Protein AF-A0A853B084-F1 (afdb_monomer_lite)

Organism: NCBI:txid860233

Structure (mmCIF, N/CA/C/O backbone):
data_AF-A0A853B084-F1
#
_entry.id   AF-A0A853B084-F1
#
loop_
_atom_site.group_PDB
_atom_site.id
_atom_site.type_symbol
_atom_site.label_atom_id
_atom_site.label_alt_id
_atom_site.label_comp_id
_atom_site.label_asym_id
_atom_site.label_entity_id
_atom_site.label_seq_id
_atom_site.pdbx_PDB_ins_code
_atom_site.Cartn_x
_atom_site.Cartn_y
_atom_site.Cartn_z
_atom_site.occupancy
_atom_site.B_iso_or_equiv
_atom_site.auth_seq_id
_atom_site.auth_comp_id
_atom_site.auth_asym_id
_atom_site.auth_atom_id
_atom_site.pdbx_PDB_model_num
ATOM 1 N N . MET A 1 1 ? 10.255 -6.851 12.273 1.00 65.69 1 MET A N 1
ATOM 2 C CA . MET A 1 1 ? 10.527 -6.660 10.838 1.00 65.69 1 MET A CA 1
ATOM 3 C C . MET A 1 1 ? 9.253 -6.977 10.080 1.00 65.69 1 MET A C 1
ATOM 5 O O . MET A 1 1 ? 8.667 -8.016 10.386 1.00 65.69 1 MET A O 1
ATOM 9 N N . PRO A 1 2 ? 8.809 -6.085 9.183 1.00 76.69 2 PRO A N 1
ATOM 10 C CA . PRO A 1 2 ? 7.607 -6.289 8.384 1.00 76.69 2 PRO A CA 1
ATOM 11 C C . PRO A 1 2 ? 7.794 -7.468 7.421 1.00 76.69 2 PRO A C 1
ATOM 13 O O . PRO A 1 2 ? 8.914 -7.794 7.026 1.00 76.69 2 PRO A O 1
ATOM 16 N N . GLU A 1 3 ? 6.697 -8.133 7.062 1.00 83.62 3 GLU A N 1
ATOM 17 C CA . GLU A 1 3 ? 6.737 -9.233 6.096 1.00 83.62 3 GLU A CA 1
ATOM 18 C C . GLU A 1 3 ? 7.259 -8.745 4.728 1.00 83.62 3 GLU A C 1
ATOM 20 O O . GLU A 1 3 ? 6.906 -7.638 4.311 1.00 83.62 3 GLU A O 1
ATOM 25 N N . PRO A 1 4 ? 8.020 -9.561 3.969 1.00 86.56 4 PRO A N 1
ATOM 26 C CA . PRO A 1 4 ? 8.570 -9.149 2.671 1.00 86.56 4 PRO A CA 1
ATOM 27 C C . PRO A 1 4 ? 7.516 -8.625 1.686 1.00 86.56 4 PRO A C 1
ATOM 29 O O . PRO A 1 4 ? 7.763 -7.669 0.956 1.00 86.56 4 PRO A O 1
ATOM 32 N N . ILE A 1 5 ? 6.309 -9.203 1.713 1.00 87.31 5 ILE A N 1
ATOM 33 C CA . ILE A 1 5 ? 5.182 -8.768 0.879 1.00 87.31 5 ILE A CA 1
ATOM 34 C C . ILE A 1 5 ? 4.743 -7.330 1.191 1.00 87.31 5 ILE A C 1
ATOM 36 O O . ILE A 1 5 ? 4.388 -6.585 0.283 1.00 87.31 5 ILE A O 1
ATOM 40 N N . LEU A 1 6 ? 4.810 -6.910 2.457 1.00 91.62 6 LEU A N 1
ATOM 41 C CA . LEU A 1 6 ? 4.421 -5.563 2.875 1.00 91.62 6 LEU A CA 1
ATOM 42 C C . LEU A 1 6 ? 5.433 -4.520 2.408 1.00 91.62 6 LEU A C 1
ATOM 44 O O . LEU A 1 6 ? 5.034 -3.414 2.063 1.00 91.62 6 LEU A O 1
ATOM 48 N N . VAL A 1 7 ? 6.715 -4.884 2.322 1.00 91.75 7 VAL A N 1
ATOM 49 C CA . VAL A 1 7 ? 7.753 -4.026 1.733 1.00 91.75 7 VAL A CA 1
ATOM 50 C C . VAL A 1 7 ? 7.497 -3.824 0.238 1.00 91.75 7 VAL A C 1
ATOM 52 O O . VAL A 1 7 ? 7.558 -2.697 -0.248 1.00 91.75 7 VAL A O 1
ATOM 55 N N . SER A 1 8 ? 7.130 -4.882 -0.493 1.00 90.69 8 SER A N 1
ATOM 56 C CA . SER A 1 8 ? 6.763 -4.769 -1.914 1.00 90.69 8 SER A CA 1
ATOM 57 C C . SER A 1 8 ? 5.519 -3.903 -2.133 1.00 90.69 8 SER A C 1
ATOM 59 O O . SER A 1 8 ? 5.509 -3.050 -3.020 1.00 90.69 8 SER A O 1
ATOM 61 N N . ILE A 1 9 ? 4.491 -4.076 -1.297 1.00 91.06 9 ILE A N 1
ATOM 62 C CA . ILE A 1 9 ? 3.266 -3.269 -1.346 1.00 91.06 9 ILE A CA 1
ATOM 63 C C . ILE A 1 9 ? 3.564 -1.803 -1.009 1.00 91.06 9 ILE A C 1
ATOM 65 O O . ILE A 1 9 ? 3.080 -0.911 -1.704 1.00 91.06 9 ILE A O 1
ATOM 69 N N . ALA A 1 10 ? 4.385 -1.544 0.012 1.00 92.19 10 ALA A N 1
ATOM 70 C CA . ALA A 1 10 ? 4.812 -0.198 0.384 1.00 92.19 10 ALA A CA 1
ATOM 71 C C . ALA A 1 10 ? 5.588 0.483 -0.750 1.00 92.19 10 ALA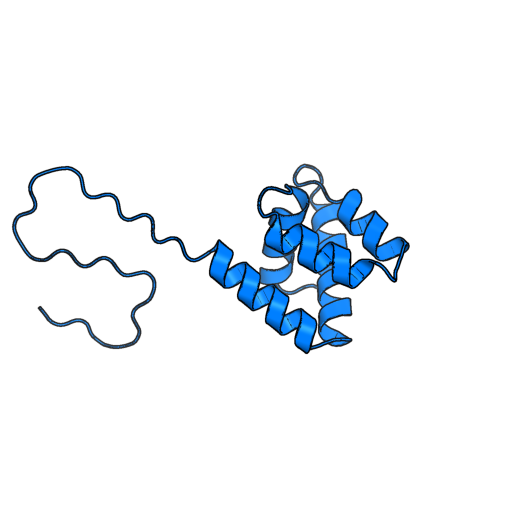 A C 1
ATOM 73 O O . ALA A 1 10 ? 5.297 1.630 -1.082 1.00 92.19 10 ALA A O 1
ATOM 74 N N . ALA A 1 11 ? 6.514 -0.228 -1.400 1.00 90.69 11 ALA A N 1
ATOM 75 C CA . ALA A 1 11 ? 7.257 0.293 -2.545 1.00 90.69 11 ALA A CA 1
ATOM 76 C C . ALA A 1 11 ? 6.318 0.640 -3.712 1.00 90.69 11 ALA A C 1
ATOM 78 O O . ALA A 1 11 ? 6.406 1.722 -4.292 1.00 90.69 11 ALA A O 1
ATOM 79 N N . ALA A 1 12 ? 5.367 -0.241 -4.029 1.00 89.75 12 ALA A N 1
ATOM 80 C CA . ALA A 1 12 ? 4.379 0.007 -5.074 1.00 89.75 12 ALA A CA 1
ATOM 81 C C . ALA A 1 12 ? 3.469 1.202 -4.744 1.00 89.75 12 ALA A C 1
ATOM 83 O O . ALA A 1 12 ? 3.217 2.042 -5.609 1.00 89.75 12 ALA A O 1
ATOM 84 N N . ALA A 1 13 ? 3.020 1.328 -3.494 1.00 90.06 13 ALA A N 1
ATOM 85 C CA . ALA A 1 13 ? 2.237 2.472 -3.036 1.00 90.06 13 ALA A CA 1
ATOM 86 C C . ALA A 1 13 ? 3.039 3.786 -3.089 1.00 90.06 13 ALA A C 1
ATOM 88 O O . ALA A 1 13 ? 2.495 4.803 -3.519 1.00 90.06 13 ALA A O 1
ATOM 89 N N . ALA A 1 14 ? 4.331 3.754 -2.742 1.00 90.06 14 ALA A N 1
ATOM 90 C CA . ALA A 1 14 ? 5.241 4.900 -2.811 1.00 90.06 14 ALA A CA 1
ATOM 91 C C . ALA A 1 14 ? 5.400 5.436 -4.245 1.00 90.06 14 ALA A C 1
ATOM 93 O O . ALA A 1 14 ? 5.429 6.644 -4.464 1.00 90.06 14 ALA A O 1
ATOM 94 N N . THR A 1 15 ? 5.415 4.552 -5.250 1.00 87.62 15 THR A N 1
ATOM 95 C CA . THR A 1 15 ? 5.433 4.975 -6.666 1.00 87.62 15 THR A CA 1
ATOM 96 C C . THR A 1 15 ? 4.126 5.631 -7.118 1.00 87.62 15 THR A C 1
ATOM 98 O O . THR A 1 15 ? 4.088 6.247 -8.182 1.00 87.62 15 THR A O 1
ATOM 101 N N . LYS A 1 16 ? 3.029 5.453 -6.362 1.00 85.69 16 LYS A N 1
ATOM 102 C CA . LYS A 1 16 ? 1.652 5.825 -6.738 1.00 85.69 16 LYS A CA 1
ATOM 103 C C . LYS A 1 16 ? 1.183 5.226 -8.076 1.00 85.69 16 LYS A C 1
ATOM 105 O O . LYS A 1 16 ? 0.123 5.601 -8.573 1.00 85.69 16 LYS A O 1
ATOM 110 N N . ALA A 1 17 ? 1.930 4.277 -8.649 1.00 75.38 17 ALA A N 1
ATOM 111 C CA . ALA A 1 17 ? 1.600 3.628 -9.917 1.00 75.38 17 ALA A CA 1
ATOM 112 C C . ALA A 1 17 ? 0.374 2.714 -9.782 1.00 75.38 17 ALA A C 1
ATOM 114 O O . ALA A 1 17 ? -0.406 2.560 -10.720 1.00 75.38 17 ALA A O 1
ATOM 115 N N . VAL A 1 18 ? 0.172 2.146 -8.590 1.00 82.50 18 VAL A N 1
ATOM 116 C CA . VAL A 1 18 ? -0.984 1.307 -8.271 1.00 82.50 18 VAL A CA 1
ATOM 117 C C . VAL A 1 18 ? -1.998 2.129 -7.487 1.00 82.50 18 VAL A C 1
ATOM 119 O O . VAL A 1 18 ? -2.061 2.060 -6.260 1.00 82.50 18 VAL A O 1
ATOM 122 N N . GLN A 1 19 ? -2.797 2.924 -8.204 1.00 83.94 19 GLN A N 1
ATOM 123 C CA . GLN A 1 19 ? -3.785 3.826 -7.594 1.00 83.94 19 GLN A CA 1
ATOM 124 C C . GLN A 1 19 ? -4.708 3.106 -6.599 1.00 83.94 19 GLN A C 1
ATOM 126 O O . GLN A 1 19 ? -4.966 3.634 -5.524 1.00 83.94 19 GLN A O 1
ATOM 131 N N . GLY A 1 20 ? -5.139 1.876 -6.907 1.00 86.44 20 GLY A N 1
ATOM 132 C CA . GLY A 1 20 ? -5.989 1.088 -6.008 1.00 86.44 20 GLY A CA 1
ATOM 133 C C . GLY A 1 20 ? -5.345 0.793 -4.648 1.00 86.44 20 GLY A C 1
ATOM 134 O O . GLY A 1 20 ? -6.008 0.921 -3.623 1.00 86.44 20 GLY A O 1
ATOM 135 N N . LEU A 1 21 ? -4.047 0.464 -4.618 1.00 89.69 21 LEU A N 1
ATOM 136 C CA . LEU A 1 21 ? -3.314 0.243 -3.365 1.00 89.69 21 LEU A CA 1
ATOM 137 C C . LEU A 1 21 ? -3.115 1.550 -2.607 1.00 89.69 21 LEU A C 1
ATOM 139 O O . LEU A 1 21 ? -3.336 1.596 -1.400 1.00 89.69 21 LEU A O 1
ATOM 143 N N . TYR A 1 22 ? -2.730 2.613 -3.314 1.00 91.62 22 TYR A N 1
ATOM 144 C CA . TYR A 1 22 ? -2.523 3.919 -2.699 1.00 91.62 22 TYR A CA 1
ATOM 145 C C . TYR A 1 22 ? -3.803 4.432 -2.021 1.00 91.62 22 TYR A C 1
ATOM 147 O O . TYR A 1 22 ? -3.767 4.799 -0.848 1.00 91.62 22 TYR A O 1
ATOM 155 N N . GLU A 1 23 ? -4.944 4.386 -2.711 1.00 92.38 23 GLU A N 1
ATOM 156 C CA . GLU A 1 23 ? -6.231 4.825 -2.158 1.00 92.38 23 GLU A CA 1
ATOM 157 C C . GLU A 1 23 ? -6.709 3.925 -1.013 1.00 92.38 23 GLU A C 1
ATOM 159 O O . GLU A 1 23 ? -7.211 4.423 -0.006 1.00 92.38 23 GLU A O 1
ATOM 164 N N . LEU A 1 24 ? -6.516 2.606 -1.106 1.00 93.75 24 LEU A N 1
ATOM 165 C CA . LEU A 1 24 ? -6.858 1.681 -0.023 1.00 93.75 24 LEU A CA 1
ATOM 166 C C . LEU A 1 24 ? -6.070 1.993 1.260 1.00 93.75 24 LEU A C 1
ATOM 168 O O . LEU A 1 24 ? -6.654 2.050 2.345 1.00 93.75 24 LEU A O 1
ATOM 172 N N . ILE A 1 25 ? -4.763 2.245 1.142 1.00 94.75 25 ILE A N 1
ATOM 173 C CA . ILE A 1 25 ? -3.906 2.592 2.284 1.00 94.75 25 ILE A CA 1
ATOM 174 C C . ILE A 1 25 ? -4.267 3.982 2.819 1.00 94.75 25 ILE A C 1
ATOM 176 O O . ILE A 1 25 ? -4.431 4.155 4.026 1.00 94.75 25 ILE A O 1
ATOM 180 N N . LYS A 1 26 ? -4.463 4.963 1.933 1.00 94.75 26 LYS A N 1
ATOM 181 C CA . LYS A 1 26 ? -4.858 6.325 2.306 1.00 94.75 26 LYS A CA 1
ATOM 182 C C . LYS A 1 26 ? -6.185 6.347 3.066 1.00 94.75 26 LYS A C 1
ATOM 184 O O . LYS A 1 26 ? -6.285 7.006 4.095 1.00 94.75 26 LYS A O 1
ATOM 189 N N . ASN A 1 27 ? -7.178 5.583 2.613 1.00 95.12 27 ASN A N 1
ATOM 190 C CA . ASN A 1 27 ? -8.466 5.458 3.295 1.00 95.12 27 ASN A CA 1
ATOM 191 C C . ASN A 1 27 ? -8.322 4.813 4.676 1.00 95.12 27 ASN A C 1
ATOM 193 O O . ASN A 1 27 ? -8.946 5.273 5.631 1.00 95.12 27 ASN A O 1
ATOM 197 N N . LYS A 1 28 ? -7.468 3.789 4.810 1.00 94.50 28 LYS A N 1
ATOM 198 C CA . LYS A 1 28 ? -7.173 3.182 6.114 1.00 94.50 28 LYS A CA 1
ATOM 199 C C . LYS A 1 28 ? -6.511 4.176 7.072 1.00 94.50 28 LYS A C 1
ATOM 201 O O . LYS A 1 28 ? -6.812 4.158 8.263 1.00 94.50 28 LYS A O 1
ATOM 206 N N . PHE A 1 29 ? -5.634 5.038 6.561 1.00 95.06 29 PHE A N 1
ATOM 207 C CA . PHE A 1 29 ? -4.887 6.018 7.351 1.00 95.06 29 PHE A CA 1
ATOM 208 C C . PHE A 1 29 ? -5.602 7.358 7.536 1.00 95.06 29 PHE A C 1
ATOM 210 O O . PHE A 1 29 ? -5.110 8.189 8.288 1.00 95.06 29 PHE A O 1
ATOM 217 N N . ALA A 1 30 ? -6.782 7.573 6.951 1.00 92.56 30 ALA A N 1
ATOM 218 C CA . ALA A 1 30 ? -7.488 8.855 7.027 1.00 92.56 30 ALA A CA 1
ATOM 219 C C . ALA A 1 30 ? -7.782 9.334 8.468 1.00 92.56 30 ALA A C 1
ATOM 221 O O . ALA A 1 30 ? -7.920 10.533 8.702 1.00 92.56 30 ALA A O 1
ATOM 222 N N . GLY A 1 31 ? -7.868 8.412 9.434 1.00 90.69 31 GLY A N 1
ATOM 223 C CA . GLY A 1 31 ? -8.018 8.718 10.863 1.00 90.69 31 GLY A CA 1
ATOM 224 C C . GLY A 1 31 ? -6.704 8.895 11.640 1.00 90.69 31 GLY A C 1
ATOM 225 O O . GLY A 1 31 ? -6.752 9.232 12.819 1.00 90.69 31 GLY A O 1
ATOM 226 N N . ASP A 1 32 ? -5.551 8.669 11.007 1.00 92.50 32 ASP A N 1
ATOM 227 C CA . ASP A 1 32 ? -4.207 8.757 11.586 1.00 92.50 32 ASP A CA 1
ATOM 228 C C . ASP A 1 32 ? -3.333 9.708 10.732 1.00 92.50 32 ASP A C 1
ATOM 230 O O . ASP A 1 32 ? -2.770 9.311 9.700 1.00 92.50 32 ASP A O 1
ATOM 234 N N . PRO A 1 33 ? -3.203 10.984 11.147 1.00 91.06 33 PRO A N 1
ATOM 235 C CA . PRO A 1 33 ? -2.401 11.975 10.432 1.00 91.06 33 PRO A CA 1
ATOM 236 C C . PRO A 1 33 ? -0.926 11.583 10.296 1.00 91.06 33 PRO A C 1
ATOM 238 O O . PRO A 1 33 ? -0.283 11.936 9.309 1.00 91.06 33 PRO A O 1
ATOM 241 N N . GLU A 1 34 ? -0.383 10.846 11.266 1.00 91.75 34 GLU A N 1
ATOM 242 C CA . GLU A 1 34 ? 1.014 10.422 11.256 1.00 91.75 34 GLU A CA 1
ATOM 243 C C . GLU A 1 34 ? 1.226 9.302 10.231 1.00 91.75 34 GLU A C 1
ATOM 245 O O . GLU A 1 34 ? 2.167 9.349 9.441 1.00 91.75 34 GLU A O 1
ATOM 250 N N . ALA A 1 35 ? 0.325 8.316 10.185 1.00 91.38 35 ALA A N 1
ATOM 251 C CA . ALA A 1 35 ? 0.377 7.262 9.173 1.00 91.38 35 ALA A CA 1
ATOM 252 C C . ALA A 1 35 ? 0.149 7.808 7.754 1.00 91.38 35 ALA A C 1
ATOM 254 O O . ALA A 1 35 ? 0.811 7.372 6.810 1.00 91.38 35 ALA A O 1
ATOM 255 N N . THR A 1 36 ? -0.730 8.804 7.603 1.00 93.06 36 THR A N 1
ATOM 256 C CA . THR A 1 36 ? -0.933 9.496 6.321 1.00 93.06 36 THR A CA 1
ATOM 257 C C . THR A 1 36 ? 0.340 10.210 5.871 1.00 93.06 36 THR A C 1
ATOM 259 O O . THR A 1 36 ? 0.738 10.063 4.717 1.00 93.06 36 THR A O 1
ATOM 262 N N . ALA A 1 37 ? 1.026 10.914 6.777 1.00 93.62 37 ALA A N 1
ATOM 263 C CA . ALA A 1 37 ? 2.299 11.553 6.458 1.00 93.62 37 ALA A CA 1
ATOM 264 C C . ALA A 1 37 ? 3.341 10.525 5.992 1.00 93.62 37 ALA A C 1
ATOM 266 O O . ALA A 1 37 ? 3.979 10.744 4.969 1.00 93.62 37 ALA A O 1
ATOM 267 N N . VAL A 1 38 ? 3.450 9.374 6.669 1.00 94.38 38 VAL A N 1
ATOM 268 C CA . VAL A 1 38 ? 4.359 8.288 6.257 1.00 94.38 38 VAL A CA 1
ATOM 269 C C . VAL A 1 38 ? 4.059 7.803 4.834 1.00 94.38 38 VAL A C 1
ATOM 271 O O . VAL A 1 38 ? 4.988 7.637 4.045 1.00 94.38 38 VAL A O 1
ATOM 274 N N . LEU A 1 39 ? 2.782 7.615 4.480 1.00 93.31 39 LEU A N 1
ATOM 275 C CA . LEU A 1 39 ? 2.376 7.241 3.120 1.00 93.31 39 LEU A CA 1
ATOM 276 C C . LEU A 1 39 ? 2.773 8.304 2.086 1.00 93.31 39 LEU A C 1
ATOM 278 O O . LEU A 1 39 ? 3.203 7.963 0.987 1.00 93.31 39 LEU A O 1
ATOM 282 N N . GLU A 1 40 ? 2.609 9.584 2.411 1.00 92.56 40 GLU A N 1
ATOM 283 C CA . GLU A 1 40 ? 2.916 10.684 1.493 1.00 92.56 40 GLU A CA 1
ATOM 284 C C . GLU A 1 40 ? 4.417 10.937 1.335 1.00 92.56 40 GLU A C 1
ATOM 286 O O . GLU A 1 40 ? 4.846 11.352 0.258 1.00 92.56 40 GLU A O 1
ATOM 291 N N . THR A 1 41 ? 5.208 10.670 2.378 1.00 92.69 41 THR A N 1
ATOM 292 C CA . THR A 1 41 ? 6.671 10.790 2.352 1.00 92.69 41 THR A CA 1
ATOM 293 C C . THR A 1 41 ? 7.372 9.577 1.762 1.00 92.69 41 THR A C 1
ATOM 295 O O . THR A 1 41 ? 8.560 9.666 1.472 1.00 92.69 41 THR A O 1
ATOM 298 N N . ALA A 1 42 ? 6.681 8.444 1.619 1.00 92.81 42 ALA A N 1
ATOM 299 C CA . ALA A 1 42 ? 7.279 7.237 1.074 1.00 92.81 42 ALA A CA 1
ATOM 300 C C . ALA A 1 42 ? 7.660 7.444 -0.397 1.00 92.81 42 ALA A C 1
ATOM 302 O O . ALA A 1 42 ? 6.818 7.769 -1.236 1.00 92.81 42 ALA A O 1
ATOM 303 N N . THR A 1 43 ? 8.935 7.222 -0.708 1.00 90.25 43 THR A N 1
ATOM 304 C CA . THR A 1 43 ? 9.502 7.327 -2.058 1.00 90.25 43 THR A CA 1
ATOM 305 C C . THR A 1 43 ? 10.375 6.101 -2.343 1.00 90.25 43 THR A C 1
ATOM 307 O O . THR A 1 43 ? 11.107 5.651 -1.460 1.00 90.25 43 THR A O 1
ATOM 310 N N . PRO A 1 44 ? 10.339 5.550 -3.570 1.00 81.44 44 PRO A N 1
ATOM 311 C CA . PRO A 1 44 ? 11.205 4.435 -3.954 1.00 81.44 44 PRO A CA 1
ATOM 312 C C . PRO A 1 44 ? 12.702 4.796 -3.979 1.00 81.44 44 PRO A C 1
ATOM 314 O O . PRO A 1 44 ? 13.540 3.902 -3.900 1.00 81.44 44 PRO A O 1
ATOM 317 N N . GLU A 1 45 ? 13.054 6.081 -4.065 1.00 87.00 45 GLU A N 1
ATOM 318 C CA . GLU A 1 45 ? 14.433 6.573 -3.999 1.00 87.00 45 GLU A CA 1
ATOM 319 C C . GLU A 1 45 ? 15.015 6.566 -2.573 1.00 87.00 45 GLU A C 1
ATOM 321 O O . GLU A 1 45 ? 16.235 6.640 -2.420 1.00 87.00 45 GLU A O 1
ATOM 326 N N . ALA A 1 46 ? 14.164 6.452 -1.547 1.00 89.69 46 ALA A N 1
ATOM 327 C CA . ALA A 1 46 ? 14.543 6.423 -0.136 1.00 89.69 46 ALA A CA 1
ATOM 328 C C . ALA A 1 46 ? 14.021 5.131 0.532 1.00 89.69 46 ALA A C 1
ATOM 330 O O . ALA A 1 46 ? 12.921 5.130 1.102 1.00 89.69 46 ALA A O 1
ATOM 331 N N . PRO A 1 47 ? 14.775 4.013 0.459 1.00 88.00 47 PRO A N 1
ATOM 332 C CA . PRO A 1 47 ? 14.359 2.701 0.966 1.00 88.00 47 PRO A CA 1
ATOM 333 C C . PRO A 1 47 ? 13.901 2.709 2.429 1.00 88.00 47 PRO A C 1
ATOM 335 O O . PRO A 1 47 ? 12.963 2.003 2.790 1.00 88.00 47 PRO A O 1
ATOM 338 N N . GLU A 1 48 ? 14.503 3.556 3.259 1.00 91.31 48 GLU A N 1
ATOM 339 C CA . GLU A 1 48 ? 14.136 3.740 4.659 1.00 91.31 48 GLU A CA 1
ATOM 340 C C . GLU A 1 48 ? 12.685 4.216 4.826 1.00 91.31 48 GLU A C 1
ATOM 342 O O . GLU A 1 48 ? 11.986 3.787 5.741 1.00 91.31 48 GLU A O 1
ATOM 347 N N . THR A 1 49 ? 12.184 5.055 3.915 1.00 92.56 49 THR A N 1
ATOM 348 C CA . THR A 1 49 ? 10.797 5.546 3.966 1.00 92.56 49 THR A CA 1
ATOM 349 C C . THR A 1 49 ? 9.800 4.453 3.584 1.00 92.56 49 THR A C 1
ATOM 351 O O . THR A 1 49 ? 8.705 4.379 4.145 1.00 92.56 49 THR A O 1
ATOM 354 N N . VAL A 1 50 ? 10.202 3.558 2.677 1.00 92.75 50 VAL A N 1
ATOM 355 C CA . VAL A 1 50 ? 9.426 2.381 2.273 1.00 92.75 50 VAL A CA 1
ATOM 356 C C . VAL A 1 50 ? 9.355 1.367 3.410 1.00 92.75 50 VAL A C 1
ATOM 358 O O . VAL A 1 50 ? 8.281 0.830 3.676 1.00 92.75 50 VAL A O 1
ATOM 361 N N . GLU A 1 51 ? 10.463 1.129 4.112 1.00 92.56 51 GLU A N 1
ATOM 362 C CA . GLU A 1 51 ? 10.487 0.254 5.288 1.00 92.56 51 GLU A CA 1
ATOM 363 C C . GLU A 1 51 ? 9.580 0.786 6.402 1.00 92.56 51 GLU A C 1
ATOM 365 O O . GLU A 1 51 ? 8.757 0.038 6.932 1.00 92.56 51 GLU A O 1
ATOM 370 N N . VAL A 1 52 ? 9.641 2.089 6.695 1.00 94.88 52 VAL A N 1
ATOM 371 C CA . VAL A 1 52 ? 8.759 2.724 7.689 1.00 94.88 52 VAL A CA 1
ATOM 372 C C . VAL A 1 52 ? 7.285 2.605 7.284 1.00 94.88 52 VAL A C 1
ATOM 374 O O . VAL A 1 52 ? 6.433 2.308 8.127 1.00 94.88 52 VAL A O 1
ATOM 377 N N . LEU A 1 53 ? 6.957 2.775 5.998 1.00 95.38 53 LEU A N 1
ATOM 378 C CA . LEU A 1 53 ? 5.599 2.537 5.504 1.00 95.38 53 LEU A CA 1
ATOM 379 C C . LEU A 1 53 ? 5.191 1.064 5.661 1.00 95.38 53 LEU A C 1
ATOM 381 O O . LEU A 1 53 ? 4.081 0.785 6.117 1.00 95.38 53 LEU A O 1
ATOM 385 N N . ALA A 1 54 ? 6.077 0.117 5.352 1.00 95.25 54 ALA A N 1
ATOM 386 C CA . ALA A 1 54 ? 5.811 -1.310 5.514 1.00 95.25 54 ALA A CA 1
ATOM 387 C C . ALA A 1 54 ? 5.537 -1.687 6.980 1.00 95.25 54 ALA A C 1
ATOM 389 O O . ALA A 1 54 ? 4.615 -2.455 7.255 1.00 95.25 54 ALA A O 1
ATOM 390 N N . GLU A 1 55 ? 6.266 -1.106 7.934 1.00 95.19 55 GLU A N 1
ATOM 391 C CA . GLU A 1 55 ? 6.014 -1.285 9.369 1.00 95.19 55 GLU A CA 1
ATOM 392 C C . GLU A 1 55 ? 4.653 -0.724 9.804 1.00 95.19 55 GLU A C 1
ATOM 394 O O . GLU A 1 55 ? 3.943 -1.347 10.600 1.00 95.19 55 GLU A O 1
ATOM 399 N N . ARG A 1 56 ? 4.248 0.431 9.260 1.00 94.94 56 ARG A N 1
ATOM 400 C CA . ARG A 1 56 ? 2.918 1.009 9.519 1.00 94.94 56 ARG A CA 1
ATOM 401 C C . ARG A 1 56 ? 1.801 0.126 8.971 1.00 94.94 56 ARG A C 1
ATOM 403 O O . ARG A 1 56 ? 0.808 -0.080 9.668 1.00 94.94 56 ARG A O 1
ATOM 410 N N . LEU A 1 57 ? 1.970 -0.418 7.766 1.00 95.19 57 LEU A N 1
ATOM 411 C CA . LEU A 1 57 ? 1.023 -1.361 7.165 1.00 95.19 57 LEU A CA 1
ATOM 412 C C . LEU A 1 57 ? 0.906 -2.646 7.987 1.00 95.19 57 LEU A C 1
ATOM 414 O O . LEU A 1 57 ? -0.200 -3.123 8.224 1.00 95.19 57 LEU A O 1
ATOM 418 N N . ASP A 1 58 ? 2.033 -3.171 8.462 1.00 94.69 58 ASP A N 1
ATOM 419 C CA . ASP A 1 58 ? 2.093 -4.362 9.309 1.00 94.69 58 ASP A CA 1
ATOM 420 C C . ASP A 1 58 ? 1.342 -4.147 10.633 1.00 94.69 58 ASP A C 1
ATOM 422 O O . ASP A 1 58 ? 0.506 -4.958 11.031 1.00 94.69 58 ASP A O 1
ATOM 426 N N . ARG A 1 59 ? 1.557 -3.003 11.297 1.00 93.94 59 ARG A N 1
ATOM 427 C CA . ARG A 1 59 ? 0.799 -2.635 12.503 1.00 93.94 59 ARG A CA 1
ATOM 428 C C . ARG A 1 59 ? -0.698 -2.499 12.220 1.00 93.94 59 ARG A C 1
ATOM 430 O O . ARG A 1 59 ? -1.499 -3.122 12.913 1.00 93.94 59 ARG A O 1
ATOM 437 N N . ALA A 1 60 ? -1.070 -1.760 11.176 1.00 93.88 60 ALA A N 1
ATOM 438 C CA . ALA A 1 60 ? -2.468 -1.569 10.798 1.00 93.88 60 ALA A CA 1
ATOM 439 C C . ALA A 1 60 ? -3.164 -2.890 10.428 1.00 93.88 60 ALA A C 1
ATOM 441 O O . ALA A 1 60 ? -4.341 -3.067 10.728 1.00 93.88 60 ALA A O 1
ATOM 442 N N . GLY A 1 61 ? -2.443 -3.832 9.816 1.00 92.56 61 GLY A N 1
ATOM 443 C CA . GLY A 1 61 ? -2.954 -5.163 9.494 1.00 92.56 61 GLY A CA 1
ATOM 444 C C . GLY A 1 61 ? -3.119 -6.078 10.711 1.00 92.56 61 GLY A C 1
ATOM 445 O O . GLY A 1 61 ? -4.004 -6.931 10.715 1.00 92.56 61 GLY A O 1
ATOM 446 N N . ARG A 1 62 ? -2.311 -5.899 11.763 1.00 92.12 62 ARG A N 1
ATOM 447 C CA . ARG A 1 62 ? -2.512 -6.603 13.043 1.00 92.12 62 ARG A CA 1
ATOM 448 C C . ARG A 1 62 ? -3.720 -6.075 13.809 1.00 92.12 62 ARG A C 1
ATOM 450 O O . ARG A 1 62 ? -4.420 -6.856 14.444 1.00 92.12 62 ARG A O 1
ATOM 457 N N . GLU A 1 63 ? -3.945 -4.766 13.760 1.00 93.38 63 GLU A N 1
ATOM 458 C CA . GLU A 1 63 ? -5.093 -4.111 14.399 1.00 93.38 63 GLU A CA 1
ATOM 459 C C . GLU A 1 63 ? -6.400 -4.370 13.639 1.00 93.38 63 GLU A C 1
ATOM 461 O O . GLU A 1 63 ? -7.462 -4.486 14.247 1.00 93.38 63 GLU A O 1
ATOM 466 N N . ASP A 1 64 ? -6.322 -4.497 12.313 1.00 93.62 64 ASP A N 1
ATOM 467 C CA . ASP A 1 64 ? -7.449 -4.784 11.434 1.00 93.62 64 ASP A CA 1
ATOM 468 C C . ASP A 1 64 ? -7.097 -5.906 10.440 1.00 93.62 64 ASP A C 1
ATOM 470 O O . ASP A 1 64 ? -6.575 -5.654 9.346 1.00 93.62 64 ASP A O 1
ATOM 474 N N . PRO A 1 65 ? -7.420 -7.163 10.793 1.00 91.88 65 PRO A N 1
ATOM 475 C CA . 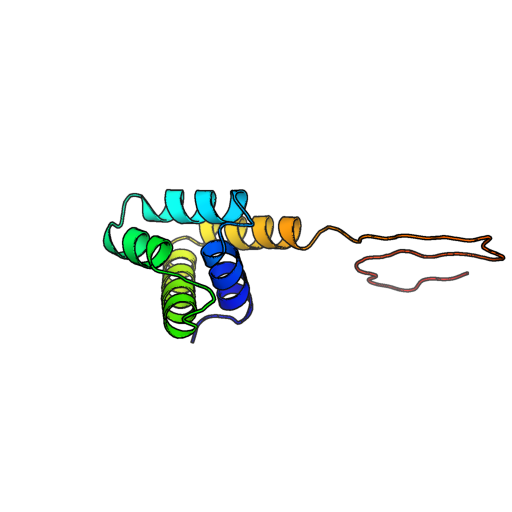PRO A 1 65 ? -7.209 -8.303 9.909 1.00 91.88 65 PRO A CA 1
ATOM 476 C C . PRO A 1 65 ? -7.975 -8.203 8.582 1.00 91.88 65 PRO A C 1
ATOM 478 O O . PRO A 1 65 ? -7.528 -8.764 7.582 1.00 91.88 65 PRO A O 1
ATOM 481 N N . GLY A 1 66 ? -9.107 -7.487 8.551 1.00 92.25 66 GLY A N 1
ATOM 482 C CA . GLY A 1 66 ? -9.880 -7.255 7.330 1.00 92.25 66 GLY A CA 1
ATOM 483 C C . GLY A 1 66 ? -9.105 -6.387 6.345 1.00 92.25 66 GLY A C 1
ATOM 484 O O . GLY A 1 66 ? -8.959 -6.752 5.181 1.00 92.25 66 GLY A O 1
ATOM 485 N N . PHE A 1 67 ? -8.502 -5.301 6.834 1.00 93.56 67 PHE A N 1
ATOM 486 C CA . PHE A 1 67 ? -7.575 -4.482 6.051 1.00 93.56 67 PHE A CA 1
ATOM 487 C C . PHE A 1 67 ? -6.389 -5.300 5.526 1.00 93.56 67 PHE A C 1
ATOM 489 O O . PHE A 1 67 ? -6.041 -5.192 4.351 1.00 93.56 67 PHE A O 1
ATOM 496 N N . ALA A 1 68 ? -5.797 -6.158 6.362 1.00 91.31 68 ALA A N 1
ATOM 497 C CA . ALA A 1 68 ? -4.690 -7.018 5.947 1.00 91.31 68 ALA A CA 1
ATOM 498 C C . ALA A 1 68 ? -5.087 -7.999 4.825 1.00 91.31 68 ALA A C 1
ATOM 500 O O . ALA A 1 68 ? -4.258 -8.330 3.972 1.00 91.31 68 ALA A O 1
ATOM 501 N N . GLY A 1 69 ? -6.337 -8.471 4.829 1.00 91.31 69 GLY A N 1
ATOM 502 C CA . GLY A 1 69 ? -6.921 -9.275 3.756 1.00 91.31 69 GLY A CA 1
ATOM 503 C C . GLY A 1 69 ? -7.073 -8.472 2.467 1.00 91.31 69 GLY A C 1
ATOM 504 O O . GLY A 1 69 ? -6.496 -8.847 1.448 1.00 91.31 69 GLY A O 1
ATOM 505 N N . SER A 1 70 ? -7.753 -7.324 2.532 1.00 91.81 70 SER A N 1
ATOM 506 C CA . SER A 1 70 ? -7.981 -6.454 1.371 1.00 91.81 70 SER A CA 1
ATOM 507 C C . SER A 1 70 ? -6.678 -5.959 0.735 1.00 91.81 70 SER A C 1
ATOM 509 O O . SER A 1 70 ? -6.583 -5.854 -0.485 1.00 91.81 70 SER A O 1
ATOM 511 N N . LEU A 1 71 ? -5.647 -5.687 1.543 1.00 91.31 71 LEU A N 1
ATOM 512 C CA . LEU A 1 71 ? -4.331 -5.263 1.061 1.00 91.31 71 LEU A CA 1
ATOM 513 C C . LEU A 1 71 ? -3.638 -6.374 0.252 1.00 91.31 71 LEU A C 1
ATOM 515 O O . LEU A 1 71 ? -3.079 -6.109 -0.812 1.00 91.31 71 LEU A O 1
ATOM 519 N N . ARG A 1 72 ? -3.703 -7.625 0.729 1.00 89.31 72 ARG A N 1
ATOM 520 C CA . ARG A 1 72 ? -3.149 -8.787 0.012 1.00 89.31 72 ARG A CA 1
ATOM 521 C C . ARG A 1 72 ? -3.962 -9.133 -1.231 1.00 89.31 72 ARG A C 1
ATOM 523 O O . ARG A 1 72 ? -3.375 -9.490 -2.246 1.00 89.31 72 ARG A O 1
ATOM 530 N N . GLU A 1 73 ? -5.282 -8.994 -1.177 1.00 89.38 73 GLU A N 1
ATOM 531 C CA . GLU A 1 73 ? -6.156 -9.195 -2.333 1.00 89.38 73 GLU A CA 1
ATOM 532 C C . GLU A 1 73 ? -5.854 -8.176 -3.440 1.00 89.38 73 GLU A C 1
ATOM 534 O O . GLU A 1 73 ? -5.589 -8.562 -4.579 1.00 89.38 73 GLU A O 1
ATOM 539 N N . ALA A 1 74 ? -5.792 -6.887 -3.097 1.00 87.62 74 ALA A N 1
ATOM 540 C CA . ALA A 1 74 ? -5.431 -5.828 -4.036 1.00 87.62 74 ALA A CA 1
ATOM 541 C C . ALA A 1 74 ? -4.019 -6.027 -4.618 1.00 87.62 74 ALA A C 1
ATOM 543 O O . ALA A 1 74 ? -3.790 -5.776 -5.802 1.00 87.62 74 ALA A O 1
ATOM 544 N N . TRP A 1 75 ? -3.072 -6.521 -3.811 1.00 87.81 75 TRP A N 1
ATOM 545 C CA . TRP A 1 75 ? -1.730 -6.872 -4.281 1.00 87.81 75 TRP A CA 1
ATOM 546 C C . TRP A 1 75 ? -1.728 -8.070 -5.236 1.00 87.81 75 TRP A C 1
ATOM 548 O O . TRP A 1 75 ? -1.059 -8.021 -6.266 1.00 87.81 75 TRP A O 1
ATOM 558 N N . SER A 1 76 ? -2.507 -9.116 -4.944 1.00 83.69 76 SER A N 1
ATOM 559 C CA . SER A 1 76 ? -2.667 -10.263 -5.847 1.00 83.69 76 SER A CA 1
ATOM 560 C C . SER A 1 76 ? -3.204 -9.811 -7.199 1.00 83.69 76 SER A C 1
ATOM 562 O O . SER A 1 76 ? -2.615 -10.148 -8.220 1.00 83.69 76 SER A O 1
ATOM 564 N N . GLN A 1 77 ? -4.248 -8.974 -7.197 1.00 78.88 77 GLN A N 1
ATOM 565 C CA . GLN A 1 77 ? -4.845 -8.405 -8.409 1.00 78.88 77 GLN A CA 1
ATOM 566 C C . GLN A 1 77 ? -3.857 -7.538 -9.201 1.00 78.88 77 GLN A C 1
ATOM 568 O O . GLN A 1 77 ? -3.865 -7.566 -10.428 1.00 78.88 77 GLN A O 1
ATOM 573 N N . HIS A 1 78 ? -2.975 -6.797 -8.520 1.00 70.81 78 HIS A N 1
ATOM 574 C CA . HIS A 1 78 ? -1.904 -6.051 -9.181 1.00 70.81 78 HIS A CA 1
ATOM 575 C C . HIS A 1 78 ? -0.851 -6.977 -9.807 1.00 70.81 78 HIS A C 1
ATOM 577 O O . HIS A 1 78 ? -0.370 -6.715 -10.909 1.00 70.81 78 HIS A O 1
ATOM 583 N N . GLY A 1 79 ? -0.522 -8.079 -9.131 1.00 60.62 79 GLY A N 1
ATOM 584 C CA . GLY A 1 79 ? 0.358 -9.109 -9.668 1.00 60.62 79 GLY A CA 1
ATOM 585 C C . GLY A 1 79 ? -0.269 -9.920 -10.806 1.00 60.62 79 GLY A C 1
ATOM 586 O O . GLY A 1 79 ? 0.476 -10.527 -11.567 1.00 60.62 79 GLY A O 1
ATOM 587 N N . ASP A 1 80 ? -1.603 -9.958 -10.935 1.00 51.62 80 ASP A N 1
ATOM 588 C CA . ASP A 1 80 ? -2.434 -10.831 -11.799 1.00 51.62 80 ASP A CA 1
ATOM 589 C C . ASP A 1 80 ? -2.573 -10.429 -13.277 1.00 51.62 80 ASP A C 1
ATOM 591 O O . ASP A 1 80 ? -3.629 -10.556 -13.893 1.00 51.62 80 ASP A O 1
ATOM 595 N N . GLY A 1 81 ? -1.469 -10.028 -13.906 1.00 50.47 81 GLY A N 1
ATOM 596 C CA . GLY A 1 81 ? -1.371 -9.989 -15.364 1.00 50.47 81 GLY A CA 1
ATOM 597 C C . GLY A 1 81 ? -0.306 -10.951 -15.873 1.00 50.47 81 GLY A C 1
ATOM 598 O O . GLY A 1 81 ? 0.832 -10.535 -16.069 1.00 50.47 81 GLY A O 1
ATOM 599 N N . ALA A 1 82 ? -0.643 -12.215 -16.147 1.00 53.72 82 ALA A N 1
ATOM 600 C CA . ALA A 1 82 ? 0.202 -13.018 -17.031 1.00 53.72 82 ALA A CA 1
ATOM 601 C C . ALA A 1 82 ? 0.183 -12.371 -18.429 1.00 53.72 82 ALA A C 1
ATOM 603 O O . ALA A 1 82 ? -0.744 -12.588 -19.209 1.00 53.72 82 ALA A O 1
ATOM 604 N N . ASN A 1 83 ? 1.173 -11.527 -18.736 1.00 49.62 83 ASN A N 1
ATOM 605 C CA . ASN A 1 83 ? 1.319 -10.943 -20.064 1.00 49.62 83 ASN A CA 1
ATOM 606 C C . ASN A 1 83 ? 1.940 -11.981 -20.998 1.00 49.62 83 ASN A C 1
ATOM 608 O O . ASN A 1 83 ? 3.150 -12.195 -21.032 1.00 49.62 83 ASN A O 1
ATOM 612 N N . ASN A 1 84 ? 1.062 -12.652 -21.725 1.00 52.16 84 ASN A N 1
ATOM 613 C CA . ASN A 1 84 ? 1.379 -13.771 -22.580 1.00 52.16 84 ASN A CA 1
ATOM 614 C C . ASN A 1 84 ? 1.358 -13.322 -24.043 1.00 52.16 84 ASN A C 1
ATOM 616 O O . ASN A 1 84 ? 0.318 -13.328 -24.698 1.00 52.16 84 ASN A O 1
ATOM 620 N N . GLN A 1 85 ? 2.519 -12.927 -24.565 1.00 49.09 85 GLN A N 1
ATOM 621 C CA . GLN A 1 85 ? 2.661 -12.501 -25.956 1.00 49.09 85 GLN A CA 1
ATOM 622 C C . GLN A 1 85 ? 3.315 -13.607 -26.793 1.00 49.09 85 GLN A C 1
ATOM 624 O O . GLN A 1 85 ? 4.508 -13.870 -26.671 1.00 49.09 85 GLN A O 1
ATOM 629 N N . ILE A 1 86 ? 2.533 -14.245 -27.667 1.00 58.56 86 ILE A N 1
ATOM 630 C CA . ILE A 1 86 ? 3.035 -15.193 -28.672 1.00 58.56 86 ILE A CA 1
ATOM 631 C C . ILE A 1 86 ? 3.141 -14.440 -29.997 1.00 58.56 86 ILE A C 1
ATOM 633 O O . ILE A 1 86 ? 2.135 -13.962 -30.519 1.00 58.56 86 ILE A O 1
ATOM 637 N N . SER A 1 87 ? 4.341 -14.337 -30.562 1.00 53.78 87 SER A N 1
ATOM 638 C CA . SER A 1 87 ? 4.542 -13.849 -31.928 1.00 53.78 87 SER A CA 1
ATOM 639 C C . SER A 1 87 ? 5.248 -14.920 -32.766 1.00 53.78 87 SER A C 1
ATOM 641 O O . SER A 1 87 ? 6.267 -15.473 -32.361 1.00 53.7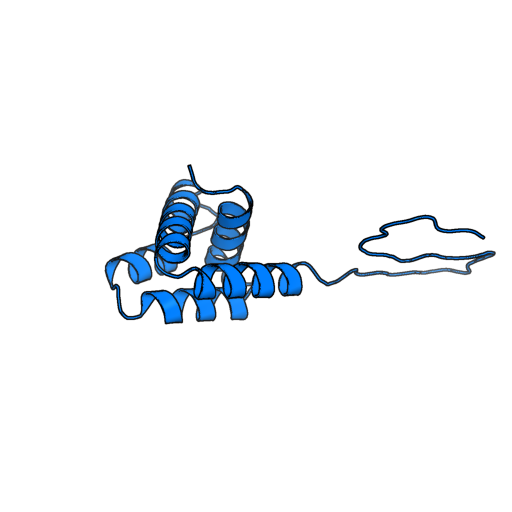8 87 SER A O 1
ATOM 643 N N . GLY A 1 88 ? 4.677 -15.249 -33.932 1.00 72.50 88 GLY A N 1
ATOM 644 C CA . GLY A 1 88 ? 5.179 -16.292 -34.840 1.00 72.50 88 GLY A CA 1
ATOM 645 C C . GLY A 1 88 ? 4.233 -17.489 -35.008 1.00 72.50 88 GLY A C 1
ATOM 646 O O . GLY A 1 88 ? 3.163 -17.545 -34.409 1.00 72.50 88 GLY A O 1
ATOM 647 N N . THR A 1 89 ? 4.613 -18.441 -35.868 1.00 72.44 89 THR A N 1
ATOM 648 C CA . THR A 1 89 ? 3.814 -19.656 -36.122 1.00 72.44 89 THR A CA 1
ATOM 649 C C . THR A 1 89 ? 4.197 -20.751 -35.130 1.00 72.44 89 THR A C 1
ATOM 651 O O . THR A 1 89 ? 5.324 -21.247 -35.152 1.00 72.44 89 THR A O 1
ATOM 654 N N . VAL A 1 90 ? 3.253 -21.142 -34.278 1.00 73.25 90 VAL A N 1
ATOM 655 C CA . VAL A 1 90 ? 3.405 -22.241 -33.318 1.00 73.25 90 VAL A CA 1
ATOM 656 C C . VAL A 1 90 ? 3.109 -23.574 -34.004 1.00 73.25 90 VAL A C 1
ATOM 658 O O . VAL A 1 90 ? 2.075 -23.723 -34.649 1.00 73.25 90 VAL A O 1
ATOM 661 N N . HIS A 1 91 ? 3.989 -24.557 -33.818 1.00 66.12 91 HIS A N 1
ATOM 662 C CA . HIS A 1 91 ? 3.732 -25.953 -34.166 1.00 66.12 91 HIS A CA 1
ATOM 663 C C . HIS A 1 91 ? 3.729 -26.771 -32.863 1.00 66.12 91 HIS A C 1
ATOM 665 O O . HIS A 1 91 ? 4.778 -26.917 -32.241 1.00 66.12 91 HIS A O 1
ATOM 671 N N . GLY A 1 92 ? 2.563 -27.265 -32.429 1.00 78.50 92 GLY A N 1
ATOM 672 C CA . GLY A 1 92 ? 2.389 -28.029 -31.179 1.00 78.50 92 GLY A CA 1
ATOM 673 C C . GLY A 1 92 ? 1.527 -27.324 -30.120 1.00 78.50 92 GLY A C 1
ATOM 674 O O . GLY A 1 92 ? 0.910 -26.297 -30.397 1.00 78.50 92 GLY A O 1
ATOM 675 N N . ASN A 1 93 ? 1.463 -27.893 -28.910 1.00 81.12 93 ASN A N 1
ATOM 676 C CA . ASN A 1 93 ? 0.687 -27.339 -27.796 1.00 81.12 93 ASN A CA 1
ATOM 677 C C . ASN A 1 93 ? 1.431 -26.171 -27.142 1.00 81.12 93 ASN A C 1
ATOM 679 O O . ASN A 1 93 ? 2.617 -26.279 -26.832 1.00 81.12 93 ASN A O 1
ATOM 683 N N . VAL A 1 94 ? 0.716 -25.079 -26.874 1.00 73.81 94 VAL A N 1
ATOM 684 C CA . VAL A 1 94 ? 1.213 -23.975 -26.047 1.00 73.81 94 VAL A CA 1
ATOM 685 C C . VAL A 1 94 ? 0.392 -23.923 -24.776 1.00 73.81 94 VAL A C 1
ATOM 687 O O . VAL A 1 94 ? -0.832 -23.829 -24.827 1.00 73.81 94 VAL A O 1
ATOM 690 N N . VAL A 1 95 ? 1.084 -23.974 -23.640 1.00 70.56 95 VAL A N 1
ATOM 691 C CA . VAL A 1 95 ? 0.482 -23.750 -22.328 1.00 70.56 95 VAL A CA 1
ATOM 692 C C . VAL A 1 95 ? 1.031 -22.471 -21.747 1.00 70.56 95 VAL A C 1
ATOM 694 O O . VAL A 1 95 ? 2.237 -22.245 -21.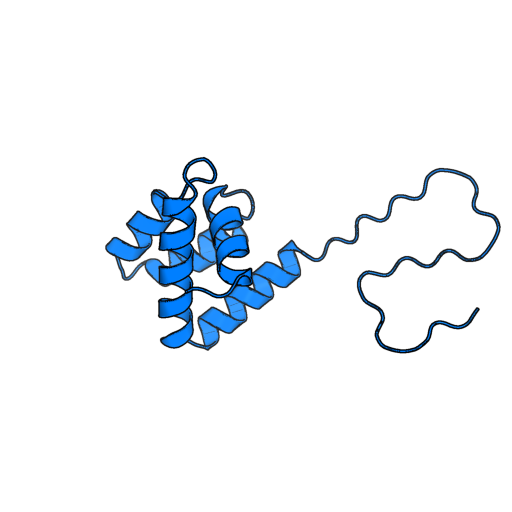683 1.00 70.56 95 VAL A O 1
ATOM 697 N N . GLN A 1 96 ? 0.090 -21.640 -21.337 1.00 67.12 96 GLN A N 1
ATOM 698 C CA . GLN A 1 96 ? 0.305 -20.330 -20.775 1.00 67.12 96 GLN A CA 1
ATOM 699 C C . GLN A 1 96 ? -0.451 -20.288 -19.458 1.00 67.12 96 GLN A C 1
ATOM 701 O O . GLN A 1 96 ? -1.676 -20.200 -19.436 1.00 67.12 96 GLN A O 1
ATOM 706 N N . ALA A 1 97 ? 0.282 -20.415 -18.360 1.00 56.53 97 ALA A N 1
ATOM 707 C CA . ALA A 1 97 ? -0.286 -20.466 -17.026 1.00 56.53 97 ALA A CA 1
ATOM 708 C C . ALA A 1 97 ? 0.529 -19.576 -16.091 1.00 56.53 97 ALA A C 1
ATOM 710 O O . ALA A 1 97 ? 1.743 -19.451 -16.246 1.00 56.53 97 ALA A O 1
ATOM 711 N N . ARG A 1 98 ? -0.167 -18.946 -15.145 1.00 54.84 98 ARG A N 1
ATOM 712 C CA . ARG A 1 98 ? 0.435 -18.154 -14.072 1.00 54.84 98 ARG A CA 1
ATOM 713 C C . ARG A 1 98 ? 0.879 -19.067 -12.931 1.00 54.84 98 ARG A C 1
ATOM 715 O O . ARG A 1 98 ? 2.055 -19.079 -12.602 1.00 54.84 98 ARG A O 1
ATOM 722 N N . ASP A 1 99 ? -0.056 -19.861 -12.411 1.00 51.47 99 ASP A N 1
ATOM 723 C CA . ASP A 1 99 ? 0.175 -20.851 -11.362 1.00 51.47 99 ASP A CA 1
ATOM 724 C C . ASP A 1 99 ? -0.497 -22.172 -11.745 1.00 51.47 99 ASP A C 1
ATOM 726 O O . ASP A 1 99 ? -1.628 -22.195 -12.235 1.00 51.47 99 ASP A O 1
ATOM 730 N N . VAL A 1 100 ? 0.207 -23.281 -11.526 1.00 62.72 100 VAL A N 1
ATOM 731 C CA . VAL A 1 100 ? -0.281 -24.638 -11.789 1.00 62.72 100 VAL A CA 1
ATOM 732 C C . VAL A 1 100 ? -0.072 -25.455 -10.529 1.00 62.72 100 VAL A C 1
ATOM 734 O O . VAL A 1 100 ? 1.063 -25.682 -10.116 1.00 62.72 100 VAL A O 1
ATOM 737 N N . HIS A 1 101 ? -1.164 -25.911 -9.923 1.00 48.12 101 HIS A N 1
ATOM 738 C CA . HIS A 1 101 ? -1.126 -26.841 -8.801 1.00 48.12 101 HIS A CA 1
ATOM 739 C C . HIS A 1 101 ? -1.696 -28.189 -9.258 1.00 48.12 101 HIS A C 1
ATOM 741 O O . HIS A 1 101 ? -2.882 -28.286 -9.571 1.00 48.12 101 HIS A O 1
ATOM 747 N N . GLY A 1 102 ? -0.848 -29.219 -9.297 1.00 65.81 102 GLY A N 1
ATOM 748 C CA . GLY A 1 102 ? -1.156 -30.529 -9.885 1.00 65.81 102 GLY A CA 1
ATOM 749 C C . GLY A 1 102 ? -0.444 -30.747 -11.224 1.00 65.81 102 GLY A C 1
ATOM 750 O O . GLY A 1 102 ? 0.389 -29.938 -11.627 1.00 65.81 102 GLY A O 1
ATOM 751 N N . ASP A 1 103 ? -0.750 -31.853 -11.901 1.00 76.75 103 ASP A N 1
ATOM 752 C CA . ASP A 1 103 ? -0.041 -32.255 -13.119 1.00 76.75 103 ASP A CA 1
ATOM 753 C C . ASP A 1 103 ? -0.680 -31.680 -14.393 1.00 76.75 103 ASP A C 1
ATOM 755 O O . ASP A 1 103 ? -1.904 -31.635 -14.535 1.00 76.75 103 ASP A O 1
ATOM 759 N N . ILE A 1 104 ? 0.159 -31.305 -15.365 1.00 69.94 104 ILE A N 1
ATOM 760 C CA . ILE A 1 104 ? -0.257 -31.024 -16.746 1.00 69.94 104 ILE A CA 1
ATOM 761 C C . ILE A 1 104 ? 0.158 -32.214 -17.610 1.00 69.94 104 ILE A C 1
ATOM 763 O O . ILE A 1 104 ? 1.327 -32.592 -17.627 1.00 69.94 104 ILE A O 1
ATOM 767 N N . SER A 1 105 ? -0.794 -32.797 -18.337 1.00 73.44 105 SER A N 1
ATOM 768 C CA . SER A 1 105 ? -0.561 -33.913 -19.265 1.00 73.44 105 SER A CA 1
ATOM 769 C C . SER A 1 105 ? -0.909 -33.495 -20.698 1.00 73.44 105 SER A C 1
ATOM 771 O O . SER A 1 105 ? -1.892 -32.777 -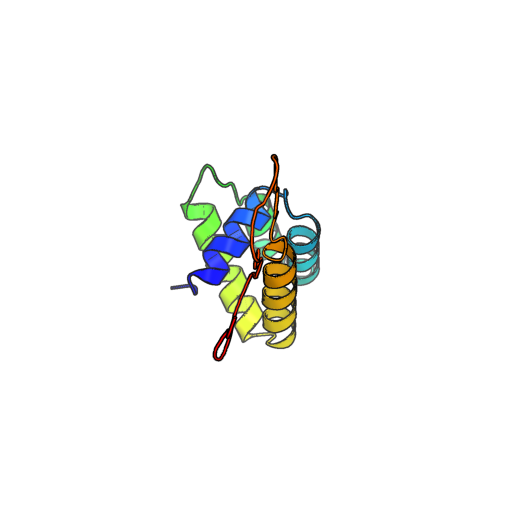20.891 1.00 73.44 105 SER A O 1
ATOM 773 N N . PHE A 1 106 ? -0.108 -33.933 -21.677 1.00 75.19 106 PHE A N 1
ATOM 774 C CA . PHE A 1 106 ? -0.188 -33.554 -23.097 1.00 75.19 106 PHE A CA 1
ATOM 775 C C . PHE A 1 106 ? -0.400 -34.751 -24.017 1.00 75.19 106 PHE A C 1
ATOM 777 O O . PHE A 1 106 ? 0.188 -35.817 -23.725 1.00 75.19 106 PHE A O 1
#

Secondary structure (DSSP, 8-state):
---HHHHHHHHHHHTT--HHHHHHHHHHHTT-HHHHHHHHH--TT-HHHHHHHHHHHHHHHHH-HHHHHHHHHHHHHHH--------S---S-----S---S----

pLDDT: mean 82.97, std 13.8, range [48.12, 95.38]

Radius of gyration: 17.94 Å; chains: 1; bounding box: 24×46×50 Å

Sequence (106 aa):
MPEPILVSIAAAAATKAVQGLYELIKNKFAGDPEATAVLETATPEAPETVEVLAERLDRAGREDPGFAGSLREAWSQHGDGANNQISGTVHGNVVQARDVHGDISF

Foldseek 3Di:
DFDPVLLVLLACLQVCPLVVSVVLQCVLCVVPPVLNVLS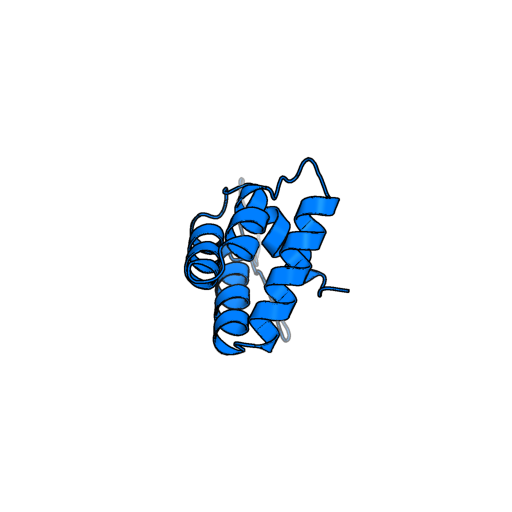PPRHNVDSVSSVVNSVVQRVSCVVPVPSVVVNVVSVVVVVPDQPDDDDDDDDDDDDRDDDDDDDDDD